Protein AF-A0A845S742-F1 (afdb_monomer)

Structure (mmCIF, N/CA/C/O backbone):
data_AF-A0A845S742-F1
#
_entry.id   AF-A0A845S742-F1
#
loop_
_atom_site.group_PDB
_atom_site.id
_atom_site.type_symbol
_atom_site.label_atom_id
_atom_site.label_alt_id
_atom_site.label_comp_id
_atom_site.label_asym_id
_atom_site.label_entity_id
_atom_site.label_seq_id
_atom_site.pdbx_PDB_ins_code
_atom_site.Cartn_x
_atom_site.Cartn_y
_atom_site.Cartn_z
_atom_site.occupancy
_atom_site.B_iso_or_equiv
_atom_site.auth_seq_id
_atom_site.auth_comp_id
_atom_site.auth_asym_id
_atom_site.auth_atom_id
_atom_site.pdbx_PDB_model_num
ATOM 1 N N . LYS A 1 1 ? 11.555 1.584 -6.334 1.00 93.25 1 LYS A N 1
ATOM 2 C CA . LYS A 1 1 ? 10.641 2.747 -6.153 1.00 93.25 1 LYS A CA 1
ATOM 3 C C . LYS A 1 1 ? 9.617 2.425 -5.070 1.00 93.25 1 LYS A C 1
ATOM 5 O O . LYS A 1 1 ? 9.423 1.245 -4.805 1.00 93.25 1 LYS A O 1
ATOM 10 N N . GLY A 1 2 ? 8.968 3.427 -4.475 1.00 96.12 2 GLY A N 1
ATOM 11 C CA . GLY A 1 2 ? 7.760 3.196 -3.674 1.00 96.12 2 GLY A CA 1
ATOM 12 C C . GLY A 1 2 ? 6.544 2.925 -4.560 1.00 96.12 2 GLY A C 1
ATOM 13 O O . GLY A 1 2 ? 6.535 3.334 -5.722 1.00 96.12 2 GLY A O 1
ATOM 14 N N . TYR A 1 3 ? 5.545 2.226 -4.026 1.00 98.12 3 TYR A N 1
ATOM 15 C CA . TYR A 1 3 ? 4.265 2.039 -4.701 1.00 98.12 3 TYR A CA 1
ATOM 16 C C . TYR A 1 3 ? 3.511 3.376 -4.845 1.00 98.12 3 TYR A C 1
ATOM 18 O O . TYR A 1 3 ? 3.390 4.160 -3.898 1.00 98.12 3 TYR A O 1
ATOM 26 N N . ASP A 1 4 ? 3.038 3.638 -6.060 1.00 96.62 4 ASP A N 1
ATOM 27 C CA . ASP A 1 4 ? 2.373 4.876 -6.490 1.00 96.62 4 ASP A CA 1
ATOM 28 C C . ASP A 1 4 ? 1.230 4.613 -7.494 1.00 96.62 4 ASP A C 1
ATOM 30 O O . ASP A 1 4 ? 0.706 5.550 -8.084 1.00 96.62 4 ASP A O 1
ATOM 34 N N . GLY A 1 5 ? 0.861 3.344 -7.711 1.00 96.94 5 GLY A N 1
ATOM 35 C CA . GLY A 1 5 ? -0.151 2.935 -8.690 1.00 96.94 5 GLY A CA 1
ATOM 36 C C . GLY A 1 5 ? 0.348 2.803 -10.136 1.00 96.94 5 GLY A C 1
ATOM 37 O O . GLY A 1 5 ? -0.386 2.293 -10.982 1.00 96.94 5 GLY A O 1
ATOM 38 N N . PHE A 1 6 ? 1.595 3.176 -10.441 1.00 95.94 6 PHE A N 1
ATOM 39 C CA . PHE A 1 6 ? 2.135 3.151 -11.802 1.00 95.94 6 PHE A CA 1
ATOM 40 C C . PHE A 1 6 ? 3.208 2.080 -12.008 1.00 95.94 6 PHE A C 1
ATOM 42 O O . PHE A 1 6 ? 3.964 1.703 -11.111 1.00 95.94 6 PHE A O 1
ATOM 49 N N . ARG A 1 7 ? 3.330 1.623 -13.256 1.00 96.12 7 ARG A N 1
ATOM 50 C CA . ARG A 1 7 ? 4.380 0.685 -13.684 1.00 96.12 7 ARG A CA 1
ATOM 51 C C . ARG A 1 7 ? 5.696 1.372 -14.030 1.00 96.12 7 ARG A C 1
ATOM 53 O O . ARG A 1 7 ? 6.712 0.697 -14.106 1.00 96.12 7 ARG A O 1
ATOM 60 N N . SER A 1 8 ? 5.696 2.675 -14.280 1.00 92.50 8 SER A N 1
ATOM 61 C CA . SER A 1 8 ? 6.880 3.405 -14.729 1.00 92.50 8 SER A CA 1
ATOM 62 C C . SER A 1 8 ? 7.734 3.905 -13.563 1.00 92.50 8 SER A C 1
ATOM 64 O O . SER A 1 8 ? 7.245 4.176 -12.461 1.00 92.50 8 SER A O 1
ATOM 66 N N . ALA A 1 9 ? 9.029 4.036 -13.830 1.00 89.12 9 ALA A N 1
ATOM 67 C CA . ALA A 1 9 ? 10.001 4.757 -13.027 1.00 89.12 9 ALA A CA 1
ATOM 68 C C . ALA A 1 9 ? 11.001 5.445 -13.960 1.00 89.12 9 ALA A C 1
ATOM 70 O O . ALA A 1 9 ? 11.485 4.831 -14.914 1.00 89.12 9 ALA A O 1
ATOM 71 N N . THR A 1 10 ? 11.345 6.697 -13.674 1.00 82.19 10 THR A N 1
ATOM 72 C CA . THR A 1 10 ? 12.465 7.361 -14.350 1.00 82.19 10 THR A CA 1
ATOM 73 C C . THR A 1 10 ? 13.769 6.758 -13.843 1.00 82.19 10 THR A C 1
ATOM 75 O O . THR A 1 10 ? 13.950 6.608 -12.631 1.00 82.19 10 THR A O 1
ATOM 78 N N . LEU A 1 11 ? 14.677 6.396 -14.749 1.00 79.50 11 LEU A N 1
ATOM 79 C CA . LEU A 1 11 ? 16.021 5.985 -14.353 1.00 79.50 11 LEU A CA 1
ATOM 80 C C . LEU A 1 11 ? 16.847 7.233 -14.026 1.00 79.50 11 LEU A C 1
ATOM 82 O O . LEU A 1 11 ? 16.866 8.190 -14.794 1.00 79.50 11 LEU A O 1
ATOM 86 N N . SER A 1 12 ? 17.546 7.206 -12.891 1.00 66.81 12 SER A N 1
ATOM 87 C CA . SER A 1 12 ? 18.604 8.171 -12.587 1.00 66.81 12 SER A CA 1
ATOM 88 C C . SER A 1 12 ? 19.940 7.568 -13.015 1.00 66.81 12 SER A C 1
ATOM 90 O O . SER A 1 12 ? 20.260 6.448 -12.615 1.00 66.81 12 SER A O 1
ATOM 92 N N . GLY A 1 13 ? 20.690 8.274 -13.858 1.00 64.38 13 GLY A N 1
ATOM 93 C CA . GLY A 1 13 ? 21.985 7.827 -14.366 1.00 64.38 13 GLY A CA 1
ATOM 94 C C . GLY A 1 13 ? 22.325 8.436 -15.723 1.00 64.38 13 GLY A C 1
ATOM 95 O O . GLY A 1 13 ? 21.471 9.010 -16.395 1.00 64.38 13 GLY A O 1
ATOM 96 N N . VAL A 1 14 ? 23.588 8.301 -16.121 1.00 58.25 14 VAL A N 1
ATOM 97 C CA . VAL A 1 14 ? 24.069 8.652 -17.462 1.00 58.25 14 VAL A CA 1
ATOM 98 C C . VAL A 1 14 ? 24.069 7.397 -18.323 1.00 58.25 14 VAL A C 1
ATOM 100 O O . VAL A 1 14 ? 24.608 6.365 -17.925 1.00 58.25 14 VAL A O 1
ATOM 103 N N . SER A 1 15 ? 23.477 7.477 -19.511 1.00 63.31 15 SER A N 1
ATOM 104 C CA . SER A 1 15 ? 23.664 6.460 -20.539 1.00 63.31 15 SER A CA 1
ATOM 105 C C . SER A 1 15 ? 25.091 6.554 -21.077 1.00 63.31 15 SER A C 1
ATOM 107 O O . SER A 1 15 ? 25.460 7.571 -21.662 1.00 63.31 15 SER A O 1
ATOM 109 N N . ALA A 1 16 ? 25.886 5.503 -20.890 1.00 63.72 16 ALA A N 1
ATOM 110 C CA . ALA A 1 16 ? 27.236 5.408 -21.432 1.00 63.72 16 ALA A CA 1
ATOM 111 C C . ALA A 1 16 ? 27.328 4.220 -22.393 1.00 63.72 16 ALA A C 1
ATOM 113 O O . ALA A 1 16 ? 26.902 3.111 -22.068 1.00 63.72 16 ALA A O 1
ATOM 114 N N . LEU A 1 17 ? 27.901 4.452 -23.573 1.00 65.81 17 LEU A N 1
ATOM 115 C CA . LEU A 1 17 ? 28.368 3.373 -24.437 1.00 65.81 17 LEU A CA 1
ATOM 116 C C . LEU A 1 17 ? 29.706 2.877 -23.886 1.00 65.81 17 LEU A C 1
ATOM 118 O O . LEU A 1 17 ? 30.593 3.676 -23.598 1.00 65.81 17 LEU A O 1
ATOM 122 N N . THR A 1 18 ? 29.848 1.563 -23.728 1.00 62.44 18 THR A N 1
ATOM 123 C CA . THR A 1 18 ? 31.147 0.937 -23.449 1.00 62.44 18 THR A CA 1
ATOM 124 C C . THR A 1 18 ? 31.677 0.379 -24.763 1.00 62.44 18 THR A C 1
ATOM 126 O O . THR A 1 18 ? 30.988 -0.418 -25.400 1.00 62.44 18 THR A O 1
ATOM 129 N N . ALA A 1 19 ? 32.864 0.814 -25.188 1.00 55.66 19 ALA A N 1
ATOM 130 C CA . ALA A 1 19 ? 33.443 0.368 -26.450 1.00 55.66 19 ALA A CA 1
ATOM 131 C C . ALA A 1 19 ? 33.829 -1.119 -26.425 1.00 55.66 19 ALA A C 1
ATOM 133 O O . ALA A 1 19 ? 34.281 -1.638 -25.400 1.00 55.66 19 ALA A O 1
ATOM 134 N N . GLY A 1 20 ? 33.642 -1.799 -27.557 1.00 53.59 20 GLY A N 1
ATOM 135 C CA . GLY A 1 20 ? 34.162 -3.139 -27.801 1.00 53.59 20 GLY A CA 1
ATOM 136 C C . GLY A 1 20 ? 35.633 -3.129 -28.194 1.00 53.59 20 GLY A C 1
ATOM 137 O O . GLY A 1 20 ? 36.185 -2.096 -28.570 1.00 53.59 20 GLY A O 1
ATOM 138 N N . ALA A 1 21 ? 36.278 -4.291 -28.090 1.00 52.22 21 ALA A N 1
ATOM 139 C CA . ALA A 1 21 ? 37.621 -4.470 -28.627 1.00 52.22 21 ALA A CA 1
ATOM 140 C C . ALA A 1 21 ? 37.558 -4.538 -30.164 1.00 52.22 21 ALA A C 1
ATOM 142 O O . ALA A 1 21 ? 36.538 -4.898 -30.739 1.00 52.22 21 ALA A O 1
ATOM 143 N N . THR A 1 22 ? 38.662 -4.195 -30.821 1.00 51.91 22 THR A N 1
ATOM 144 C CA . THR A 1 22 ? 38.815 -3.901 -32.259 1.00 51.91 22 THR A CA 1
ATOM 145 C C . THR A 1 22 ? 38.645 -5.092 -33.225 1.00 51.91 22 THR A C 1
ATOM 147 O O . THR A 1 22 ? 39.282 -5.112 -34.277 1.00 51.91 22 THR A O 1
ATOM 150 N N . THR A 1 23 ? 37.853 -6.116 -32.899 1.00 51.50 23 THR A N 1
ATOM 151 C CA . THR A 1 23 ? 37.694 -7.325 -33.729 1.00 51.50 23 THR A CA 1
ATOM 152 C C . THR A 1 23 ? 36.272 -7.459 -34.263 1.00 51.50 23 THR A C 1
ATOM 154 O O . THR A 1 23 ? 35.322 -7.417 -33.487 1.00 51.50 23 THR A O 1
ATOM 157 N N . ALA A 1 24 ? 36.137 -7.650 -35.580 1.00 53.06 24 ALA A N 1
ATOM 158 C CA . ALA A 1 24 ? 34.865 -7.943 -36.239 1.00 53.06 24 ALA A CA 1
ATOM 159 C C . ALA A 1 24 ? 34.208 -9.206 -35.636 1.00 53.06 24 ALA A C 1
ATOM 161 O O . ALA A 1 24 ? 34.923 -10.147 -35.303 1.00 53.06 24 ALA A O 1
ATOM 162 N N . ASP A 1 25 ? 32.873 -9.199 -35.522 1.00 56.22 25 ASP A N 1
ATOM 163 C CA . ASP A 1 25 ? 31.962 -10.250 -35.001 1.00 56.22 25 ASP A CA 1
ATOM 164 C C . ASP A 1 25 ? 31.529 -10.227 -33.516 1.00 56.22 25 ASP A C 1
ATOM 166 O O . ASP A 1 25 ? 30.788 -11.117 -33.091 1.00 56.22 25 ASP A O 1
ATOM 170 N N . ASP A 1 26 ? 31.840 -9.199 -32.714 1.00 60.25 26 ASP A N 1
ATOM 171 C CA . ASP A 1 26 ? 31.450 -9.188 -31.284 1.00 60.25 26 ASP A CA 1
ATOM 172 C C . ASP A 1 26 ? 30.157 -8.408 -30.927 1.00 60.25 26 ASP A C 1
ATOM 174 O O . ASP A 1 26 ? 29.752 -8.391 -29.761 1.00 60.25 26 ASP A O 1
ATOM 178 N N . LYS A 1 27 ? 29.468 -7.814 -31.917 1.00 59.56 27 LYS A N 1
ATOM 179 C CA . LYS A 1 27 ? 28.257 -6.970 -31.756 1.00 59.56 27 LYS A CA 1
ATOM 180 C C . LYS A 1 27 ? 28.444 -5.757 -30.824 1.00 59.56 27 LYS A C 1
ATOM 182 O O . LYS A 1 27 ? 27.461 -5.280 -30.247 1.00 59.56 27 LYS A O 1
ATOM 187 N N . LYS A 1 28 ? 29.667 -5.249 -30.653 1.00 62.44 28 LYS A N 1
ATOM 188 C CA . LYS A 1 28 ? 29.939 -4.047 -29.851 1.00 62.44 28 LYS A CA 1
ATOM 189 C C . LYS A 1 28 ? 30.276 -2.838 -30.721 1.00 62.44 28 LYS A C 1
ATOM 191 O O . LYS A 1 28 ? 30.547 -2.954 -31.908 1.00 62.44 28 LYS A O 1
ATOM 196 N N . TYR A 1 29 ? 30.223 -1.663 -30.093 1.00 65.62 29 TYR A N 1
ATOM 197 C CA . TYR A 1 29 ? 30.674 -0.398 -30.672 1.00 65.62 29 TYR A CA 1
ATOM 198 C C . TYR A 1 29 ? 32.166 -0.466 -31.025 1.00 65.62 29 TYR A C 1
ATOM 200 O O . TYR A 1 29 ? 32.973 -0.821 -30.158 1.00 65.62 29 TYR A O 1
ATOM 208 N N . TYR A 1 30 ? 32.527 -0.090 -32.253 1.00 70.75 30 TYR A N 1
ATOM 209 C CA . TYR A 1 30 ? 33.919 -0.006 -32.691 1.00 70.75 30 TYR A CA 1
ATOM 210 C C . TYR A 1 30 ? 34.543 1.336 -32.297 1.00 70.75 30 TYR A C 1
ATOM 212 O O . TYR A 1 30 ? 33.957 2.402 -32.478 1.00 70.75 30 TYR A O 1
ATOM 220 N N . THR A 1 31 ? 35.767 1.298 -31.764 1.00 65.19 31 THR A N 1
ATOM 221 C CA . THR A 1 31 ? 36.538 2.509 -31.450 1.00 65.19 31 THR A CA 1
ATOM 222 C C . THR A 1 31 ? 36.800 3.312 -32.728 1.00 65.19 31 THR A C 1
ATOM 224 O O . THR A 1 31 ? 37.617 2.894 -33.547 1.00 65.19 31 THR A O 1
ATOM 227 N N . GLY A 1 32 ? 36.124 4.453 -32.883 1.00 70.94 32 GLY A N 1
ATOM 228 C CA . GLY A 1 32 ? 36.228 5.326 -34.060 1.00 70.94 32 GLY A CA 1
ATOM 229 C C . GLY A 1 32 ? 34.878 5.762 -34.633 1.00 70.94 32 GLY A C 1
ATOM 230 O O . GLY A 1 32 ? 34.819 6.824 -35.246 1.00 70.94 32 GLY A O 1
ATOM 231 N N . ASP A 1 33 ? 33.809 5.006 -34.376 1.00 81.31 33 ASP A N 1
ATOM 232 C CA . ASP A 1 33 ? 32.462 5.331 -34.858 1.00 81.31 33 ASP A CA 1
ATOM 233 C C . ASP A 1 33 ? 31.864 6.517 -34.078 1.00 81.31 33 ASP A C 1
ATOM 235 O O . ASP A 1 33 ? 32.004 6.614 -32.856 1.00 81.31 33 ASP A O 1
ATOM 239 N N . ASP A 1 34 ? 31.134 7.415 -34.733 1.00 84.38 34 ASP A N 1
ATOM 240 C CA . ASP A 1 34 ? 30.345 8.439 -34.039 1.00 84.38 34 ASP A CA 1
ATOM 241 C C . ASP A 1 34 ? 28.959 7.880 -33.705 1.00 84.38 34 ASP A C 1
ATOM 243 O O . ASP A 1 34 ? 28.018 7.935 -34.503 1.00 84.38 34 ASP A O 1
ATOM 247 N N . VAL A 1 35 ? 28.843 7.324 -32.496 1.00 84.88 35 VAL A N 1
ATOM 248 C CA . VAL A 1 35 ? 27.581 6.848 -31.919 1.00 84.88 35 VAL A CA 1
ATOM 249 C C . VAL A 1 35 ? 27.442 7.378 -30.498 1.00 84.88 35 VAL A C 1
ATOM 251 O O . VAL A 1 35 ? 28.341 7.251 -29.669 1.00 84.88 35 VAL A O 1
ATOM 254 N N . LYS A 1 36 ? 26.284 7.961 -30.193 1.00 85.25 36 LYS A N 1
ATOM 255 C CA . LYS A 1 36 ? 25.925 8.521 -28.886 1.00 85.25 36 LYS A CA 1
ATOM 256 C C . LYS A 1 36 ? 24.541 8.051 -28.480 1.00 85.25 36 LYS A C 1
ATOM 258 O O . LYS A 1 36 ? 23.631 8.019 -29.307 1.00 85.25 36 LYS A O 1
ATOM 263 N N . VAL A 1 37 ? 24.363 7.749 -27.196 1.00 85.19 37 VAL A N 1
ATOM 264 C CA . VAL A 1 37 ? 23.037 7.502 -26.617 1.00 85.19 37 VAL A CA 1
ATOM 265 C C . VAL A 1 37 ? 22.449 8.820 -26.137 1.00 85.19 37 VAL A C 1
ATOM 267 O O . VAL A 1 37 ? 23.075 9.541 -25.363 1.00 85.19 37 VAL A O 1
ATOM 270 N N . THR A 1 38 ? 21.240 9.116 -26.593 1.00 85.69 38 THR A N 1
ATOM 271 C CA . THR A 1 38 ? 20.433 10.256 -26.156 1.00 85.69 38 THR A CA 1
ATOM 272 C C . THR A 1 38 ? 19.067 9.777 -25.663 1.00 85.69 38 THR A C 1
ATOM 274 O O . THR A 1 38 ? 18.737 8.593 -25.765 1.00 85.69 38 TH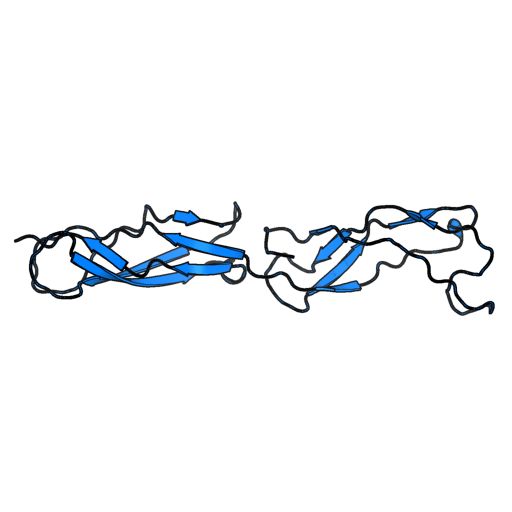R A O 1
ATOM 277 N N . GLY A 1 39 ? 18.277 10.698 -25.108 1.00 85.75 39 GLY A N 1
ATOM 278 C CA . GLY A 1 39 ? 16.970 10.407 -24.523 1.00 85.75 39 GLY A CA 1
ATOM 279 C C . GLY A 1 39 ? 17.022 10.166 -23.014 1.00 85.75 39 GLY A C 1
ATOM 280 O O . GLY A 1 39 ? 18.082 10.205 -22.389 1.00 85.75 39 GLY A O 1
ATOM 281 N N . THR A 1 40 ? 15.849 9.936 -22.427 1.00 84.88 40 THR A N 1
ATOM 282 C CA . THR A 1 40 ? 15.687 9.705 -20.987 1.00 84.88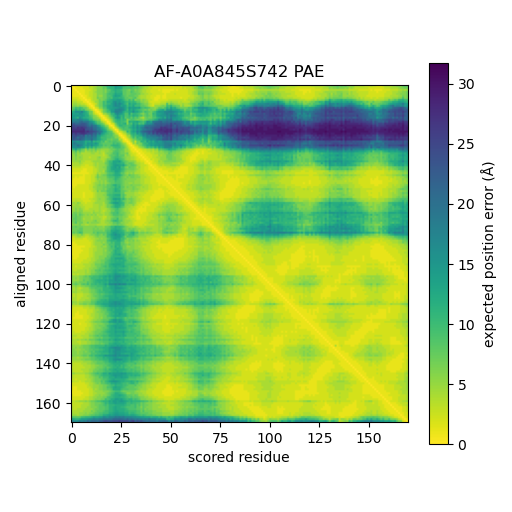 40 THR A CA 1
ATOM 283 C C . THR A 1 40 ? 15.205 8.282 -20.770 1.00 84.88 40 THR A C 1
ATOM 285 O O . THR A 1 40 ? 14.119 7.913 -21.216 1.00 84.88 40 THR A O 1
ATOM 288 N N . GLY A 1 41 ? 16.002 7.488 -20.055 1.00 86.88 41 GLY A N 1
ATOM 289 C CA . GLY A 1 41 ? 15.666 6.106 -19.737 1.00 86.88 41 GLY A CA 1
ATOM 290 C C . GLY A 1 41 ? 14.401 5.998 -18.886 1.00 86.88 41 GLY A C 1
ATOM 291 O O . GLY A 1 41 ? 14.340 6.528 -17.773 1.00 86.88 41 GLY A O 1
ATOM 292 N N . ILE A 1 42 ? 13.411 5.257 -19.379 1.00 89.88 42 ILE A N 1
ATOM 293 C CA . ILE A 1 42 ? 12.194 4.906 -18.643 1.00 89.88 42 ILE A CA 1
ATOM 294 C C . ILE A 1 42 ? 12.204 3.406 -18.374 1.00 89.88 42 ILE A C 1
ATOM 296 O O . ILE A 1 42 ? 12.241 2.590 -19.299 1.00 89.88 42 ILE A O 1
ATOM 300 N N . GLY A 1 43 ? 12.147 3.053 -17.094 1.00 93.31 43 GLY A N 1
ATOM 301 C CA . GLY A 1 43 ? 12.020 1.685 -16.621 1.00 93.31 43 GLY A CA 1
ATOM 302 C C . GLY A 1 43 ? 10.554 1.357 -16.408 1.00 93.31 43 GLY A C 1
ATOM 303 O O . GLY A 1 43 ? 9.864 2.048 -15.660 1.00 93.31 43 GLY A O 1
ATOM 304 N N . THR A 1 44 ? 10.077 0.295 -17.043 1.00 95.62 44 THR A N 1
ATOM 305 C CA . THR A 1 44 ? 8.698 -0.179 -16.901 1.00 95.62 44 THR A CA 1
ATOM 306 C C . THR A 1 44 ? 8.689 -1.539 -16.227 1.00 95.62 44 THR A C 1
ATOM 308 O O . THR A 1 44 ? 9.224 -2.509 -16.764 1.00 95.62 44 THR A O 1
ATOM 311 N N . PHE A 1 45 ? 8.072 -1.613 -15.052 1.00 96.88 45 PHE A N 1
ATOM 312 C CA . PHE A 1 45 ? 7.869 -2.850 -14.307 1.00 96.88 45 PHE A CA 1
ATOM 313 C C . PHE A 1 45 ? 6.839 -3.757 -15.004 1.00 96.88 45 PHE A C 1
ATOM 315 O O . PHE A 1 45 ? 5.897 -3.281 -15.651 1.00 96.88 45 PHE A O 1
ATOM 322 N N . ALA A 1 46 ? 6.986 -5.075 -14.842 1.00 96.38 46 ALA A N 1
ATOM 323 C CA . ALA A 1 46 ? 6.043 -6.069 -15.366 1.00 96.38 46 ALA A CA 1
ATOM 324 C C . ALA A 1 46 ? 4.589 -5.807 -14.919 1.00 96.38 46 ALA A C 1
ATOM 326 O O . ALA A 1 46 ? 3.669 -5.903 -15.725 1.00 96.38 46 ALA A O 1
ATOM 327 N N . ASP A 1 47 ? 4.399 -5.358 -13.679 1.00 97.06 47 ASP A N 1
ATOM 328 C CA . ASP A 1 47 ? 3.119 -4.925 -13.119 1.00 97.06 47 ASP A CA 1
ATOM 329 C C . ASP A 1 47 ? 3.338 -3.827 -12.055 1.00 97.06 47 ASP A C 1
ATOM 331 O O . ASP A 1 47 ? 4.480 -3.519 -11.699 1.00 97.06 47 ASP A O 1
ATOM 335 N N . LYS A 1 48 ? 2.251 -3.200 -11.581 1.00 96.62 48 LYS A N 1
ATOM 336 C CA . LYS A 1 48 ? 2.306 -2.076 -10.626 1.00 96.62 48 LYS A CA 1
ATOM 337 C C . LYS A 1 48 ? 2.503 -2.507 -9.167 1.00 96.62 48 LYS A C 1
ATOM 339 O O . LYS A 1 48 ? 2.774 -1.652 -8.331 1.00 96.62 48 LYS A O 1
ATOM 344 N N . ASN A 1 49 ? 2.328 -3.786 -8.843 1.00 97.88 49 ASN A N 1
ATOM 345 C CA . ASN A 1 49 ? 2.171 -4.252 -7.470 1.00 97.88 49 ASN A CA 1
ATOM 346 C C . ASN A 1 49 ? 3.504 -4.310 -6.722 1.00 97.88 49 ASN A C 1
ATOM 348 O O . ASN A 1 49 ? 4.550 -4.623 -7.307 1.00 97.88 49 ASN A O 1
ATOM 352 N N . ALA A 1 50 ? 3.456 -4.057 -5.414 1.00 98.25 50 ALA A N 1
ATOM 353 C CA . ALA A 1 50 ? 4.611 -4.160 -4.536 1.00 98.25 50 ALA A CA 1
ATOM 354 C C . ALA A 1 50 ? 5.225 -5.566 -4.590 1.00 98.25 50 ALA A C 1
ATOM 356 O O . ALA A 1 50 ? 4.535 -6.577 -4.717 1.00 98.25 50 ALA A O 1
ATOM 357 N N . GLY A 1 51 ? 6.550 -5.624 -4.525 1.00 98.19 51 GLY A N 1
ATOM 358 C CA . GLY A 1 51 ? 7.303 -6.865 -4.632 1.00 98.19 51 GLY A CA 1
ATOM 359 C C . GLY A 1 51 ? 8.766 -6.626 -4.976 1.00 98.19 51 GLY A C 1
ATOM 360 O O . GLY A 1 51 ? 9.126 -5.615 -5.588 1.00 98.19 51 GLY A O 1
ATOM 361 N N . ALA A 1 52 ? 9.611 -7.571 -4.572 1.00 97.69 52 ALA A N 1
ATOM 362 C CA . ALA A 1 52 ? 11.032 -7.598 -4.898 1.00 97.69 52 ALA A CA 1
ATOM 363 C C . ALA A 1 52 ? 11.297 -8.373 -6.197 1.00 97.69 52 ALA A C 1
ATOM 365 O O . ALA A 1 52 ? 10.470 -9.172 -6.631 1.00 97.69 52 ALA A O 1
ATOM 366 N N . GLY A 1 53 ? 12.460 -8.135 -6.813 1.00 96.31 53 GLY A N 1
ATOM 367 C CA . GLY A 1 53 ? 12.929 -8.915 -7.966 1.00 96.31 53 GLY A CA 1
ATOM 368 C C . GLY A 1 53 ? 12.072 -8.777 -9.229 1.00 96.31 53 GLY A C 1
ATOM 369 O O . GLY A 1 53 ? 12.124 -9.636 -10.104 1.00 96.31 53 GLY A O 1
ATOM 370 N N . LYS A 1 54 ? 11.272 -7.714 -9.343 1.00 96.62 54 LYS A N 1
ATOM 371 C CA . LYS A 1 54 ? 10.366 -7.517 -10.476 1.00 96.62 54 LYS A CA 1
ATOM 372 C C . LYS A 1 54 ? 11.160 -7.161 -11.727 1.00 96.62 54 LYS A C 1
ATOM 374 O O . LYS A 1 54 ? 11.998 -6.259 -11.678 1.00 96.62 54 LYS A O 1
ATOM 379 N N . THR A 1 55 ? 10.849 -7.808 -12.848 1.00 96.12 55 THR A N 1
ATOM 380 C CA . THR A 1 55 ? 11.432 -7.471 -14.151 1.00 96.12 55 THR A CA 1
ATOM 381 C C . THR A 1 55 ? 11.060 -6.048 -14.557 1.00 96.12 55 THR A C 1
ATOM 383 O O . THR A 1 55 ? 9.890 -5.655 -14.506 1.00 96.12 55 THR A O 1
ATOM 386 N N . VAL A 1 56 ? 12.066 -5.294 -14.990 1.00 95.44 56 VAL A N 1
ATOM 387 C CA . VAL A 1 56 ? 11.959 -3.934 -15.513 1.00 95.44 56 VAL A CA 1
ATOM 388 C C . VAL A 1 56 ? 12.521 -3.916 -16.925 1.00 95.44 56 VAL A C 1
ATOM 390 O O . VAL A 1 56 ? 13.680 -4.268 -17.130 1.00 95.44 56 VAL A O 1
ATOM 393 N N . THR A 1 57 ? 11.710 -3.486 -17.889 1.00 93.62 57 THR A N 1
ATOM 394 C CA . THR A 1 57 ? 12.158 -3.227 -19.266 1.00 93.62 57 THR A CA 1
ATOM 395 C C . THR A 1 57 ? 12.560 -1.767 -19.396 1.00 93.62 57 THR A C 1
ATOM 397 O O . THR A 1 57 ? 11.818 -0.888 -18.952 1.00 93.62 57 THR A O 1
ATOM 400 N N . ILE A 1 58 ? 13.722 -1.502 -19.988 1.00 90.56 58 ILE A N 1
ATOM 401 C CA . ILE A 1 58 ? 14.258 -0.150 -20.153 1.00 90.56 58 ILE A CA 1
ATOM 402 C C . ILE A 1 58 ? 14.026 0.325 -21.590 1.00 90.56 58 ILE A C 1
ATOM 404 O O . ILE A 1 58 ? 14.321 -0.380 -22.551 1.00 90.56 58 ILE A O 1
ATOM 408 N N . SER A 1 59 ? 13.506 1.540 -21.729 1.00 89.00 59 SER A N 1
ATOM 409 C CA . SER A 1 59 ? 13.189 2.187 -23.007 1.00 89.00 59 SER A CA 1
ATOM 410 C C . SER A 1 59 ? 13.520 3.682 -22.953 1.00 89.00 59 SER A C 1
ATOM 412 O O . SER A 1 59 ? 14.026 4.160 -21.939 1.00 89.00 59 SER A O 1
ATOM 414 N N . GLY A 1 60 ? 13.238 4.426 -24.026 1.00 87.50 60 GLY A N 1
ATOM 415 C CA . GLY A 1 60 ? 13.414 5.885 -24.064 1.00 87.50 60 GLY A CA 1
ATOM 416 C C . GLY A 1 60 ? 14.815 6.356 -24.462 1.00 87.50 60 GLY A C 1
ATOM 417 O O . GLY A 1 60 ? 15.061 7.559 -24.491 1.00 87.50 60 GLY A O 1
ATOM 418 N N . PHE A 1 61 ? 15.708 5.424 -24.801 1.00 86.19 61 PHE A N 1
ATOM 419 C CA . PHE A 1 61 ? 17.015 5.719 -25.379 1.00 86.19 61 PHE A CA 1
ATOM 420 C C . PHE A 1 61 ? 16.992 5.616 -26.902 1.00 86.19 61 PHE A C 1
ATOM 422 O O . PHE A 1 61 ? 16.318 4.754 -27.468 1.00 86.19 61 PHE A O 1
ATOM 429 N N . THR A 1 62 ? 17.781 6.466 -27.550 1.00 86.19 62 THR A N 1
ATOM 430 C CA . THR A 1 62 ? 17.998 6.476 -29.001 1.00 86.19 62 THR A CA 1
ATOM 431 C C . THR A 1 62 ? 19.480 6.623 -29.318 1.00 86.19 62 THR A C 1
ATOM 433 O O . THR A 1 62 ? 20.202 7.312 -28.595 1.00 86.19 62 THR A O 1
ATOM 436 N N . PHE A 1 63 ? 19.938 6.004 -30.408 1.00 88.44 63 PHE A N 1
ATOM 437 C CA . PHE A 1 63 ? 21.280 6.246 -30.938 1.00 88.44 63 PHE A CA 1
ATOM 438 C C . PHE A 1 63 ? 21.287 7.454 -31.880 1.00 88.44 63 PHE A C 1
ATOM 440 O O . PHE A 1 63 ? 20.335 7.692 -32.619 1.00 88.44 63 PHE A O 1
ATOM 447 N N . THR A 1 64 ? 22.368 8.225 -31.831 1.00 88.75 64 THR A N 1
ATOM 448 C CA . THR A 1 64 ? 22.626 9.426 -32.644 1.00 88.75 64 THR A CA 1
ATOM 449 C C . THR A 1 64 ? 24.100 9.465 -33.048 1.00 88.75 64 THR A C 1
ATOM 451 O O . THR A 1 64 ? 24.897 8.765 -32.433 1.00 88.75 64 THR A O 1
ATOM 454 N N . GLY A 1 65 ? 24.461 10.264 -34.053 1.00 89.81 65 GLY A N 1
ATOM 455 C CA . GLY A 1 65 ? 25.814 10.310 -34.629 1.00 89.81 65 GLY A CA 1
ATOM 456 C C . GLY A 1 65 ? 25.858 9.744 -36.050 1.00 89.81 65 GLY A C 1
ATOM 457 O O . GLY A 1 65 ? 24.863 9.174 -36.513 1.00 89.81 65 GLY A O 1
ATOM 458 N N . THR A 1 66 ? 26.963 9.955 -36.770 1.00 91.31 66 THR A N 1
ATOM 459 C CA . THR A 1 66 ? 27.058 9.598 -38.202 1.00 91.31 66 THR A CA 1
ATOM 460 C C . THR A 1 66 ? 26.932 8.104 -38.464 1.00 91.31 66 THR A C 1
ATOM 462 O O . THR A 1 66 ? 26.400 7.715 -39.501 1.00 91.31 66 THR A O 1
ATOM 465 N N . ASP A 1 67 ? 27.333 7.276 -37.501 1.00 88.81 67 ASP A N 1
ATOM 466 C CA . ASP A 1 67 ? 27.356 5.820 -37.647 1.00 88.81 67 ASP A CA 1
ATOM 467 C C . ASP A 1 67 ? 26.182 5.134 -36.931 1.00 88.81 67 ASP A C 1
ATOM 469 O O . ASP A 1 67 ? 26.060 3.911 -36.954 1.00 88.81 67 ASP A O 1
ATOM 473 N N . ALA A 1 68 ? 25.266 5.901 -36.324 1.00 87.06 68 ALA A N 1
ATOM 474 C CA . ALA A 1 68 ? 24.169 5.370 -35.509 1.00 87.06 68 ALA A CA 1
ATOM 475 C C . ALA A 1 68 ? 23.239 4.404 -36.260 1.00 87.06 68 ALA A C 1
ATOM 477 O O . ALA A 1 68 ? 22.698 3.482 -35.652 1.00 87.06 68 ALA A O 1
ATOM 478 N N . ALA A 1 69 ? 23.071 4.587 -37.574 1.00 88.38 69 ALA A N 1
ATOM 479 C CA . ALA A 1 69 ? 22.239 3.719 -38.408 1.00 88.38 69 ALA A CA 1
ATOM 480 C C . ALA A 1 69 ? 22.783 2.281 -38.525 1.00 88.38 69 ALA A C 1
ATOM 482 O O . ALA A 1 69 ? 22.025 1.371 -38.856 1.00 88.38 69 ALA A O 1
ATOM 483 N N . ASN A 1 70 ? 24.065 2.063 -38.212 1.00 86.94 70 ASN A N 1
ATOM 484 C CA . ASN A 1 70 ? 24.693 0.741 -38.223 1.00 86.94 70 ASN A CA 1
ATOM 485 C C . ASN A 1 70 ? 24.389 -0.073 -36.951 1.00 86.94 70 ASN A C 1
ATOM 487 O O . ASN A 1 70 ? 24.741 -1.250 -36.874 1.00 86.94 70 ASN A O 1
ATOM 491 N N . TYR A 1 71 ? 23.732 0.530 -35.954 1.00 83.56 71 TYR A N 1
ATOM 492 C CA . TYR A 1 71 ? 23.505 -0.063 -34.640 1.00 83.56 71 TYR A CA 1
ATOM 493 C C . TYR A 1 71 ? 22.016 -0.150 -34.304 1.00 83.56 71 TYR A C 1
ATOM 495 O O . TYR A 1 71 ? 21.258 0.809 -34.431 1.00 83.56 71 TYR A O 1
ATOM 503 N N . SER A 1 72 ? 21.591 -1.305 -33.789 1.00 80.06 72 SER A N 1
ATOM 504 C CA . SER A 1 72 ? 20.232 -1.512 -33.282 1.00 80.06 72 SER A CA 1
ATOM 505 C C . SER A 1 72 ? 20.204 -1.478 -31.756 1.00 80.06 72 SER A C 1
ATOM 507 O O . SER A 1 72 ? 20.993 -2.167 -31.106 1.00 80.06 72 SER A O 1
ATOM 509 N N . PHE A 1 73 ? 19.268 -0.731 -31.168 1.00 77.62 73 PHE A N 1
ATOM 510 C CA . PHE A 1 73 ? 19.047 -0.747 -29.723 1.00 77.62 73 PHE A CA 1
ATOM 511 C C . PHE A 1 73 ? 18.187 -1.953 -29.330 1.00 77.62 73 PHE A C 1
ATOM 513 O O . PHE A 1 73 ? 17.036 -2.065 -29.750 1.00 77.62 73 PHE A O 1
ATOM 520 N N . SER A 1 74 ? 18.726 -2.840 -28.494 1.00 80.81 74 SER A N 1
ATOM 521 C CA . SER A 1 74 ? 17.946 -3.889 -27.832 1.00 80.81 74 SER A CA 1
ATOM 522 C C . SER A 1 74 ? 17.628 -3.443 -26.412 1.00 80.81 74 SER A C 1
ATOM 524 O O . SER A 1 74 ? 18.546 -3.233 -25.622 1.00 80.81 74 SER A O 1
ATOM 526 N N . ALA A 1 75 ? 16.339 -3.314 -26.087 1.00 78.69 75 ALA A N 1
ATOM 527 C CA . ALA A 1 75 ? 15.877 -2.888 -24.770 1.00 78.69 75 ALA A CA 1
ATOM 528 C C . ALA A 1 75 ? 16.420 -3.821 -23.672 1.00 78.69 75 ALA A C 1
ATOM 530 O O . ALA A 1 75 ? 16.052 -5.000 -23.641 1.00 78.69 75 ALA A O 1
ATOM 531 N N . PRO A 1 76 ? 17.291 -3.337 -22.768 1.00 84.88 76 PRO A N 1
ATOM 532 C CA . PRO A 1 76 ? 17.801 -4.176 -21.703 1.00 84.88 76 PRO A CA 1
ATOM 533 C C . PRO A 1 76 ? 16.720 -4.402 -20.644 1.00 84.88 76 PRO A C 1
ATOM 535 O O . PRO A 1 76 ? 15.881 -3.535 -20.372 1.00 84.88 76 PRO A O 1
ATOM 538 N N . THR A 1 77 ? 16.771 -5.570 -20.010 1.00 89.69 77 THR A N 1
ATOM 539 C CA . THR A 1 77 ? 15.966 -5.880 -18.828 1.00 89.69 77 THR A CA 1
ATOM 540 C C . THR A 1 77 ? 16.837 -5.909 -17.585 1.00 89.69 77 THR A C 1
ATOM 542 O O . THR A 1 77 ? 17.974 -6.374 -17.623 1.00 89.69 77 THR A O 1
ATOM 545 N N . THR A 1 78 ? 16.282 -5.470 -16.465 1.00 92.00 78 THR A N 1
ATOM 546 C CA . THR A 1 78 ? 16.889 -5.608 -15.138 1.00 92.00 78 THR A CA 1
ATOM 547 C C . THR A 1 78 ? 15.825 -6.024 -14.124 1.00 92.00 78 THR A C 1
ATOM 549 O O . THR A 1 78 ? 14.659 -6.207 -14.481 1.00 92.00 78 THR A O 1
ATOM 552 N N . THR A 1 79 ? 16.201 -6.176 -12.859 1.00 94.75 79 THR A N 1
ATOM 553 C CA . THR A 1 79 ? 15.266 -6.419 -11.758 1.00 94.75 79 THR A CA 1
ATOM 554 C C . THR A 1 79 ? 15.317 -5.289 -10.747 1.00 94.75 79 THR A C 1
ATOM 556 O O . THR A 1 79 ? 16.395 -4.802 -10.411 1.00 94.75 79 THR A O 1
ATOM 559 N N . ALA A 1 80 ? 14.164 -4.903 -10.212 1.00 95.06 80 ALA A N 1
ATOM 560 C CA . ALA A 1 80 ? 14.078 -3.913 -9.147 1.00 95.06 80 ALA A CA 1
ATOM 561 C C . ALA A 1 80 ? 12.922 -4.220 -8.188 1.00 95.06 80 ALA A C 1
ATOM 563 O O . ALA A 1 80 ? 12.079 -5.080 -8.438 1.00 95.06 80 ALA A O 1
ATOM 564 N N . THR A 1 81 ? 12.873 -3.479 -7.084 1.00 96.94 81 THR A N 1
ATOM 565 C CA . THR A 1 81 ? 11.829 -3.609 -6.062 1.00 96.94 81 THR A CA 1
ATOM 566 C C . THR A 1 81 ? 10.836 -2.448 -6.142 1.00 96.94 81 THR A C 1
ATOM 568 O O . THR A 1 81 ? 11.233 -1.276 -6.234 1.00 96.94 81 THR A O 1
ATOM 571 N N . ILE A 1 82 ? 9.543 -2.774 -6.062 1.00 98.12 82 ILE A N 1
ATOM 572 C CA . ILE A 1 82 ? 8.483 -1.835 -5.677 1.00 98.12 82 ILE A CA 1
ATOM 573 C C . ILE A 1 82 ? 8.225 -2.059 -4.187 1.00 98.12 82 ILE A C 1
ATOM 575 O O . ILE A 1 82 ? 7.698 -3.101 -3.801 1.00 98.12 82 ILE A O 1
ATOM 579 N N . SER A 1 83 ? 8.639 -1.119 -3.339 1.00 98.06 83 SER A N 1
ATOM 580 C CA . SER A 1 83 ? 8.372 -1.203 -1.903 1.00 98.06 83 SER A CA 1
ATOM 581 C C . SER A 1 83 ? 6.917 -0.849 -1.620 1.00 98.06 83 SER A C 1
ATOM 583 O O . SER A 1 83 ? 6.349 0.031 -2.274 1.00 98.06 83 SER A O 1
ATOM 585 N N . GLN A 1 84 ? 6.330 -1.507 -0.622 1.00 98.56 84 GLN A N 1
ATOM 586 C CA . GLN A 1 84 ? 4.990 -1.173 -0.157 1.00 98.56 84 GLN A CA 1
ATOM 587 C C . GLN A 1 84 ? 4.899 0.299 0.256 1.00 98.56 84 GLN A C 1
ATOM 589 O O . GLN A 1 84 ? 5.867 0.887 0.752 1.00 98.56 84 GLN A O 1
ATOM 594 N N . ARG A 1 85 ? 3.727 0.896 0.046 1.00 98.44 85 ARG A N 1
ATOM 595 C CA . ARG A 1 85 ? 3.435 2.263 0.478 1.00 98.44 85 ARG A CA 1
ATOM 596 C C . ARG A 1 85 ? 2.881 2.253 1.909 1.00 98.44 85 ARG A C 1
ATOM 598 O O . ARG A 1 85 ? 2.028 1.417 2.202 1.00 98.44 85 ARG A O 1
ATOM 605 N N . PRO A 1 86 ? 3.313 3.155 2.806 1.00 98.50 86 PRO A N 1
ATOM 606 C CA . PRO A 1 86 ? 2.671 3.299 4.109 1.00 98.50 86 PRO A CA 1
ATOM 607 C C . PRO A 1 86 ? 1.190 3.676 3.966 1.00 98.50 86 PRO A C 1
ATOM 609 O O . PRO A 1 86 ? 0.857 4.585 3.201 1.00 98.50 86 PRO A O 1
ATOM 612 N N . LEU A 1 87 ? 0.322 2.993 4.711 1.00 98.50 87 LEU A N 1
ATOM 613 C CA . LEU A 1 87 ? -1.103 3.297 4.827 1.00 98.50 87 LEU A CA 1
ATOM 614 C C . LEU A 1 87 ? -1.495 3.353 6.298 1.00 98.50 87 LEU A C 1
ATOM 616 O O . LEU A 1 87 ? -1.284 2.381 7.018 1.00 98.50 87 LEU A O 1
ATOM 620 N N . THR A 1 88 ? -2.126 4.442 6.722 1.00 98.31 88 THR A N 1
ATOM 621 C CA . THR A 1 88 ? -2.682 4.556 8.076 1.00 98.31 88 THR A CA 1
ATOM 622 C C . THR A 1 88 ? -4.199 4.491 8.021 1.00 98.31 88 THR A C 1
ATOM 624 O O . THR A 1 88 ? -4.829 5.282 7.315 1.00 98.31 88 THR A O 1
ATOM 627 N N . ILE A 1 89 ? -4.774 3.560 8.779 1.00 97.94 89 ILE A N 1
ATOM 628 C CA . ILE A 1 89 ? -6.217 3.399 8.959 1.00 97.94 89 ILE A CA 1
ATOM 629 C C . ILE A 1 89 ? -6.602 3.943 10.335 1.00 97.94 89 ILE A C 1
ATOM 631 O O . ILE A 1 89 ? -6.110 3.459 11.356 1.00 97.94 89 ILE A O 1
ATOM 635 N N . SER A 1 90 ? -7.489 4.935 10.353 1.00 97.19 90 SER A N 1
ATOM 636 C CA . SER A 1 90 ? -7.939 5.650 11.557 1.00 97.19 90 SER A CA 1
ATOM 637 C C . SER A 1 90 ? -9.407 6.066 11.454 1.00 97.19 90 SER A C 1
ATOM 639 O O . SER A 1 90 ? -9.995 5.982 10.380 1.00 97.19 90 SER A O 1
ATOM 641 N N . GLY A 1 91 ? -9.999 6.556 12.544 1.00 97.06 91 GLY A N 1
ATOM 642 C CA . GLY A 1 91 ? -11.382 7.048 12.567 1.00 97.06 91 GLY A CA 1
ATOM 643 C C . GLY A 1 91 ? -12.431 5.962 12.809 1.00 97.06 91 GLY A C 1
ATOM 644 O O . GLY A 1 91 ? -13.595 6.174 12.510 1.00 97.06 91 GLY A O 1
ATOM 645 N N . ILE A 1 92 ? -12.039 4.799 13.338 1.00 97.81 92 ILE A N 1
ATOM 646 C CA . ILE A 1 92 ? -12.999 3.837 13.889 1.00 97.81 92 ILE A CA 1
ATOM 647 C C . ILE A 1 92 ? -13.501 4.409 15.213 1.00 97.81 92 ILE A C 1
ATOM 649 O O . ILE A 1 92 ? -12.707 4.665 16.124 1.00 97.81 92 ILE A O 1
ATOM 653 N N . GLU A 1 93 ? -14.809 4.590 15.328 1.00 97.38 93 GLU A N 1
ATOM 654 C CA . GLU A 1 93 ? -15.442 5.166 16.512 1.00 97.38 93 GLU A CA 1
ATOM 655 C C . GLU A 1 93 ? -16.247 4.102 17.254 1.00 97.38 93 GLU A C 1
ATOM 657 O O . GLU A 1 93 ? -16.886 3.240 16.650 1.00 97.38 93 GLU A O 1
ATOM 662 N N . GLY A 1 94 ? -16.213 4.148 18.584 1.00 97.44 94 GLY A N 1
ATOM 663 C CA . GLY A 1 94 ? -17.122 3.355 19.395 1.00 97.44 94 GLY A CA 1
ATOM 664 C C . GLY A 1 94 ? -18.493 4.021 19.452 1.00 97.44 94 GLY A C 1
ATOM 665 O O . GLY A 1 94 ? -18.596 5.242 19.542 1.00 97.44 94 GLY A O 1
ATOM 666 N N . VAL A 1 95 ? -19.555 3.222 19.436 1.00 97.69 95 VAL A N 1
ATOM 667 C CA . VAL A 1 95 ? -20.922 3.722 19.607 1.00 97.69 95 VAL A CA 1
ATOM 668 C C . VAL A 1 95 ? -21.313 3.604 21.076 1.00 97.69 95 VAL A C 1
ATOM 670 O O . VAL A 1 95 ? -21.196 2.533 21.675 1.00 97.69 95 VAL A O 1
ATOM 673 N N . ASN A 1 96 ? -21.787 4.710 21.655 1.00 97.31 96 ASN A N 1
ATOM 6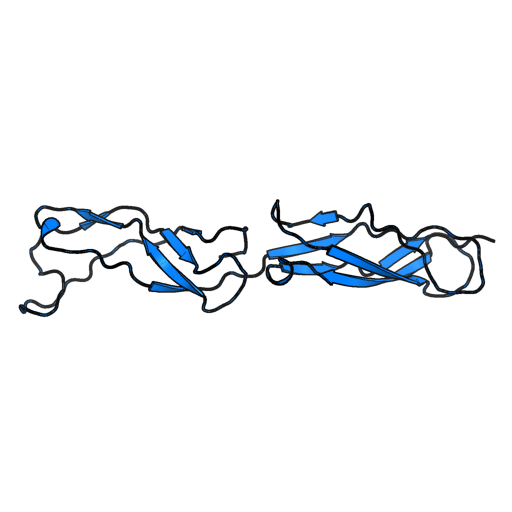74 C CA . ASN A 1 96 ? -22.307 4.727 23.021 1.00 97.31 96 ASN A CA 1
ATOM 675 C C . ASN A 1 96 ? -23.459 3.727 23.169 1.00 97.31 96 ASN A C 1
ATOM 677 O O . ASN A 1 96 ? -24.302 3.605 22.278 1.00 97.31 96 ASN A O 1
ATOM 681 N N . LYS A 1 97 ? -23.524 3.046 24.312 1.00 95.44 97 LYS A N 1
ATOM 682 C CA . LYS A 1 97 ? -24.579 2.067 24.600 1.00 95.44 97 LYS A CA 1
ATOM 683 C C . LYS A 1 97 ? -25.100 2.190 26.028 1.00 95.44 97 LYS A C 1
ATOM 685 O O . LYS A 1 97 ? -24.424 2.720 26.909 1.00 95.44 97 LYS A O 1
ATOM 690 N N . LEU A 1 98 ? -26.300 1.656 26.237 1.00 96.62 98 LEU A N 1
ATOM 691 C CA . LEU A 1 98 ? -26.802 1.332 27.569 1.00 96.62 98 LEU A CA 1
ATOM 692 C C . LEU A 1 98 ? -26.096 0.075 28.089 1.00 96.62 98 LEU A C 1
ATOM 694 O O . LEU A 1 98 ? -25.727 -0.812 27.310 1.00 96.62 98 LEU A O 1
ATOM 698 N N . TYR A 1 99 ? -25.907 0.009 29.400 1.00 95.62 99 TYR A N 1
ATOM 699 C CA . TYR A 1 99 ? -25.261 -1.101 30.078 1.00 95.62 99 TYR A CA 1
ATOM 700 C C . TYR A 1 99 ? -26.115 -2.362 29.960 1.00 95.62 99 TYR A C 1
ATOM 702 O O . TYR A 1 99 ? -27.256 -2.417 30.413 1.00 95.62 99 TYR A O 1
ATOM 710 N N . ASP A 1 100 ? -25.523 -3.404 29.386 1.00 95.31 100 ASP A N 1
ATOM 711 C CA . ASP A 1 100 ? -26.155 -4.711 29.186 1.00 95.31 100 ASP A CA 1
ATOM 712 C C . ASP A 1 100 ? -25.398 -5.848 29.892 1.00 95.31 100 ASP A C 1
ATOM 714 O O . ASP A 1 100 ? -25.666 -7.026 29.666 1.00 95.31 100 ASP A O 1
ATOM 718 N N . GLY A 1 101 ? -24.425 -5.506 30.743 1.00 95.56 101 GLY A N 1
ATOM 719 C CA . GLY A 1 101 ? -23.586 -6.475 31.448 1.00 95.56 101 GLY A CA 1
ATOM 720 C C . GLY A 1 101 ? -22.530 -7.169 30.583 1.00 95.56 101 GLY A C 1
ATOM 721 O O . GLY A 1 101 ? -21.815 -8.029 31.101 1.00 95.56 101 GLY A O 1
ATOM 722 N N . THR A 1 102 ? -22.386 -6.798 29.308 1.00 96.19 102 THR A N 1
ATOM 723 C CA . THR A 1 102 ? -21.397 -7.376 28.387 1.00 96.19 102 THR A CA 1
ATOM 724 C C . THR A 1 102 ? -20.241 -6.415 28.100 1.00 96.19 102 THR A C 1
ATOM 726 O O . THR A 1 102 ? -20.290 -5.220 28.389 1.00 96.19 102 THR A O 1
ATOM 729 N N . THR A 1 103 ? -19.167 -6.937 27.507 1.00 97.06 103 THR A N 1
ATOM 730 C CA . THR A 1 103 ? -18.037 -6.137 27.009 1.00 97.06 103 THR A CA 1
ATOM 731 C C . THR A 1 103 ? -18.090 -5.901 25.502 1.00 97.06 103 THR A C 1
ATOM 733 O O . THR A 1 103 ? -17.199 -5.247 24.969 1.00 97.06 103 THR A O 1
ATOM 736 N N . PHE A 1 104 ? -19.106 -6.398 24.793 1.00 97.00 104 PHE A N 1
ATOM 737 C CA . PHE A 1 104 ? -19.207 -6.205 23.348 1.00 97.00 104 PHE A CA 1
ATOM 738 C C . PHE A 1 104 ? -19.503 -4.741 23.015 1.00 97.00 104 PHE A C 1
ATOM 740 O O . PHE A 1 104 ? -20.441 -4.142 23.559 1.00 97.00 104 PHE A O 1
ATOM 747 N N . ALA A 1 105 ? -18.698 -4.182 22.111 1.00 97.44 105 ALA A N 1
ATOM 748 C CA . ALA A 1 105 ? -18.858 -2.828 21.611 1.00 97.44 105 ALA A CA 1
ATOM 749 C C . ALA A 1 105 ? -19.401 -2.839 20.180 1.00 97.44 105 ALA A C 1
ATOM 751 O O . ALA A 1 105 ? -18.949 -3.610 19.332 1.00 97.44 105 ALA A O 1
ATOM 752 N N . THR A 1 106 ? -20.334 -1.931 19.911 1.00 97.31 106 THR A N 1
ATOM 753 C CA . THR A 1 106 ? -20.727 -1.577 18.546 1.00 97.31 106 THR A CA 1
ATOM 754 C C . THR A 1 106 ? -19.771 -0.505 18.038 1.00 97.31 106 THR A C 1
ATOM 756 O O . THR A 1 106 ? -19.411 0.409 18.781 1.00 97.31 106 THR A O 1
ATOM 759 N N . LEU A 1 107 ? -19.349 -0.619 16.781 1.00 97.88 107 LEU A N 1
ATOM 760 C CA . LEU A 1 107 ? -18.408 0.301 16.149 1.00 97.88 107 LEU A CA 1
ATOM 761 C C . LEU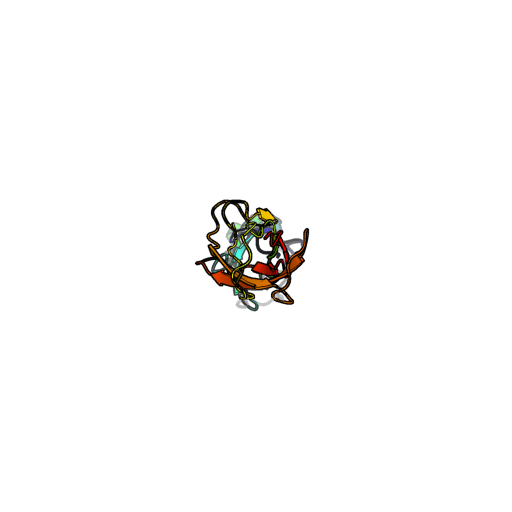 A 1 107 ? -19.061 0.997 14.959 1.00 97.88 107 LEU A C 1
ATOM 763 O O . LEU A 1 107 ? -19.853 0.387 14.242 1.00 97.88 107 LEU A O 1
ATOM 767 N N . ASN A 1 108 ? -18.679 2.247 14.732 1.00 96.31 108 ASN A N 1
ATOM 768 C CA . ASN A 1 108 ? -18.923 2.967 13.495 1.00 96.31 108 ASN A CA 1
ATOM 769 C C . ASN A 1 108 ? -17.638 2.951 12.655 1.00 96.31 108 ASN A C 1
ATOM 771 O O . ASN A 1 108 ? -16.579 3.391 13.110 1.00 96.31 108 ASN A O 1
ATOM 775 N N . THR A 1 109 ? -17.734 2.425 11.434 1.00 95.56 109 THR A N 1
ATOM 776 C CA . THR A 1 109 ? -16.628 2.387 10.467 1.00 95.56 109 THR A CA 1
ATOM 777 C C . THR A 1 109 ? -16.867 3.267 9.240 1.00 95.56 109 THR A C 1
ATOM 779 O O . THR A 1 109 ? -16.033 3.279 8.334 1.00 95.56 109 THR A O 1
ATOM 782 N N . ASP A 1 110 ? -17.972 4.009 9.191 1.00 93.62 110 ASP A N 1
ATOM 783 C CA . ASP A 1 110 ? -18.336 4.846 8.040 1.00 93.62 110 ASP A CA 1
ATOM 784 C C . ASP A 1 110 ? -17.408 6.062 7.902 1.00 93.62 110 ASP A C 1
ATOM 786 O O . ASP A 1 110 ? -17.206 6.585 6.807 1.00 93.62 110 ASP A O 1
ATOM 790 N N . THR A 1 111 ? -16.792 6.487 9.006 1.00 90.62 111 THR A N 1
ATOM 791 C CA . THR A 1 111 ? -15.862 7.624 9.090 1.00 90.62 111 THR A CA 1
ATOM 792 C C . THR A 1 111 ? -14.390 7.215 8.970 1.00 90.62 111 THR A C 1
ATOM 794 O O . THR A 1 111 ? -13.493 8.039 9.172 1.00 90.62 111 THR A O 1
ATOM 797 N N . VAL A 1 112 ? -14.109 5.958 8.604 1.00 96.38 112 VAL A N 1
ATOM 798 C CA . VAL A 1 112 ? -12.735 5.460 8.482 1.00 96.38 112 VAL A CA 1
ATOM 799 C C . VAL A 1 112 ? -11.956 6.232 7.419 1.00 96.38 112 VAL A C 1
ATOM 801 O O . VAL A 1 112 ? -12.313 6.301 6.242 1.00 96.38 112 VAL A O 1
ATOM 804 N N . THR A 1 113 ? -10.806 6.740 7.837 1.00 96.94 113 THR A N 1
ATOM 805 C CA . THR A 1 113 ? -9.822 7.439 7.014 1.00 96.94 113 THR A CA 1
ATOM 806 C C . THR A 1 113 ? -8.691 6.490 6.620 1.00 96.94 113 THR A C 1
ATOM 808 O O . THR A 1 113 ? -8.241 5.666 7.417 1.00 96.94 113 THR A O 1
ATOM 811 N N . LYS A 1 114 ? -8.228 6.601 5.369 1.00 97.69 114 LYS A N 1
ATOM 812 C CA . LYS A 1 114 ? -7.171 5.766 4.768 1.00 97.69 114 LYS A CA 1
ATOM 813 C C . LYS A 1 114 ? -6.043 6.662 4.261 1.00 97.69 114 LYS A C 1
ATOM 815 O O . LYS A 1 114 ? -5.909 6.915 3.063 1.00 97.69 114 LYS A O 1
ATOM 820 N N . THR A 1 115 ? -5.255 7.203 5.182 1.00 98.06 115 THR A N 1
ATOM 821 C CA . THR A 1 115 ? -4.197 8.166 4.853 1.00 98.06 115 THR A CA 1
ATOM 822 C C . THR A 1 115 ? -3.048 7.463 4.142 1.00 98.06 115 THR A C 1
ATOM 824 O O . THR A 1 115 ? -2.466 6.522 4.675 1.00 98.06 115 THR A O 1
ATOM 827 N N . GLY A 1 116 ? -2.709 7.934 2.940 1.00 97.69 116 GLY A N 1
ATOM 828 C CA . GLY A 1 116 ? -1.677 7.333 2.092 1.00 97.69 116 GLY A CA 1
ATOM 829 C C . GLY A 1 116 ? -2.217 6.446 0.968 1.00 97.69 116 GLY A C 1
ATOM 830 O O . GLY A 1 116 ? -1.422 6.041 0.118 1.00 97.69 116 GLY A O 1
ATOM 831 N N . LEU A 1 117 ? -3.533 6.199 0.914 1.00 98.19 117 LEU A N 1
ATOM 832 C CA . LEU A 1 117 ? -4.179 5.453 -0.168 1.00 98.19 117 LEU A CA 1
ATOM 833 C C . LEU A 1 117 ? -3.987 6.165 -1.515 1.00 98.19 117 LEU A C 1
ATOM 835 O O . LEU A 1 117 ? -4.240 7.364 -1.640 1.00 98.19 117 LEU A O 1
ATOM 839 N N . VAL A 1 118 ? -3.546 5.421 -2.525 1.00 98.19 118 VAL A N 1
ATOM 840 C CA . VAL A 1 118 ? -3.493 5.902 -3.907 1.00 98.19 118 VAL A CA 1
ATOM 841 C C . VAL A 1 118 ? -4.928 5.975 -4.453 1.00 98.19 118 VAL A C 1
ATOM 843 O O . VAL A 1 118 ? -5.674 5.006 -4.305 1.00 98.19 118 VAL A O 1
ATOM 846 N N . PRO A 1 119 ? -5.351 7.093 -5.074 1.00 97.00 119 PRO A N 1
ATOM 847 C CA . PRO A 1 119 ? -6.695 7.209 -5.635 1.00 97.00 119 PRO A CA 1
ATOM 848 C C . PRO A 1 119 ? -7.022 6.073 -6.612 1.00 97.00 119 PRO A C 1
ATOM 850 O O . PRO A 1 119 ? -6.244 5.788 -7.518 1.00 97.00 119 PRO A O 1
ATOM 853 N N . GLY A 1 120 ? -8.188 5.451 -6.431 1.00 96.44 120 GLY A N 1
ATOM 854 C CA . GLY A 1 120 ? -8.654 4.324 -7.247 1.00 96.44 120 GLY A CA 1
ATOM 855 C C . GLY A 1 120 ? -8.283 2.937 -6.713 1.00 96.44 120 GLY A C 1
ATOM 856 O O . GLY A 1 120 ? -8.869 1.961 -7.175 1.00 96.44 120 GLY A O 1
ATOM 857 N N . ASP A 1 121 ? -7.385 2.831 -5.729 1.00 98.12 121 ASP A N 1
ATOM 858 C CA . ASP A 1 121 ? -7.071 1.546 -5.099 1.00 98.12 121 ASP A CA 1
ATOM 859 C C . ASP A 1 121 ? -8.185 1.077 -4.150 1.00 98.12 121 ASP A C 1
ATOM 861 O O . ASP A 1 121 ? -8.839 1.869 -3.461 1.00 98.12 121 ASP A O 1
ATOM 865 N N . ILE A 1 122 ? -8.367 -0.242 -4.077 1.00 96.88 122 ILE A N 1
ATOM 866 C CA . ILE A 1 122 ? -9.452 -0.881 -3.330 1.00 96.88 122 ILE A CA 1
ATOM 867 C C . ILE A 1 122 ? -8.909 -1.537 -2.060 1.00 96.88 122 ILE A C 1
ATOM 869 O O . ILE A 1 122 ? -8.256 -2.584 -2.105 1.00 96.88 122 ILE A O 1
ATOM 873 N N . ILE A 1 123 ? -9.260 -0.943 -0.915 1.00 97.25 123 ILE A N 1
ATOM 874 C CA . ILE A 1 123 ? -9.028 -1.491 0.427 1.00 97.25 123 ILE A CA 1
ATOM 875 C C . ILE A 1 123 ? -10.323 -1.436 1.235 1.00 97.25 123 ILE A C 1
ATOM 877 O O . ILE A 1 123 ? -10.891 -0.360 1.443 1.00 97.25 123 ILE A O 1
ATOM 881 N N . ASN A 1 124 ? -10.752 -2.588 1.737 1.00 95.81 124 ASN A N 1
ATOM 882 C CA . ASN A 1 124 ? -11.907 -2.759 2.611 1.00 95.81 124 ASN A CA 1
ATOM 883 C C . ASN A 1 124 ? -11.431 -2.887 4.058 1.00 95.81 124 ASN A C 1
ATOM 885 O O . ASN A 1 124 ? -10.490 -3.633 4.329 1.00 95.81 124 ASN A O 1
ATOM 889 N N . VAL A 1 125 ? -12.095 -2.184 4.974 1.00 96.38 125 VAL A N 1
ATOM 890 C CA . VAL A 1 125 ? -11.767 -2.176 6.404 1.00 96.38 125 VAL A CA 1
ATOM 891 C C . VAL A 1 125 ? -12.974 -2.679 7.168 1.00 96.38 125 VAL A C 1
ATOM 893 O O . VAL A 1 125 ? -14.088 -2.218 6.942 1.00 96.38 125 VAL A O 1
ATOM 896 N N . SER A 1 126 ? -12.741 -3.619 8.070 1.00 95.38 126 SER A N 1
ATOM 897 C CA . SER A 1 126 ? -13.731 -4.095 9.032 1.00 95.38 126 SER A CA 1
ATOM 898 C C . SER A 1 126 ? -13.094 -4.152 10.413 1.00 95.38 126 SER A C 1
ATOM 900 O O . SER A 1 126 ? -11.877 -4.322 10.533 1.00 95.38 126 SER A O 1
ATOM 902 N N . ALA A 1 127 ? -13.900 -3.980 11.456 1.00 97.19 127 ALA A N 1
ATOM 903 C CA . ALA A 1 127 ? -13.419 -3.991 12.826 1.00 97.19 127 ALA A CA 1
ATOM 904 C C . ALA A 1 127 ? -14.440 -4.628 13.766 1.00 97.19 127 ALA A C 1
ATOM 906 O O . ALA A 1 127 ? -15.647 -4.461 13.599 1.00 97.19 127 ALA A O 1
ATOM 907 N N . THR A 1 128 ? -13.938 -5.320 14.780 1.00 97.62 128 THR A N 1
ATOM 908 C CA . THR A 1 128 ? -14.694 -5.703 15.975 1.00 97.62 128 THR A CA 1
ATOM 909 C C . THR A 1 128 ? -14.049 -5.061 17.197 1.00 97.62 128 THR A C 1
ATOM 911 O O . THR A 1 128 ? -12.871 -4.692 17.168 1.00 97.62 128 THR A O 1
ATOM 914 N N . GLY A 1 129 ? -14.823 -4.880 18.267 1.00 97.81 129 GLY A N 1
ATOM 915 C CA . GLY A 1 129 ? -14.365 -4.171 19.455 1.00 97.81 129 GLY A CA 1
ATOM 916 C C . GLY A 1 129 ? -14.906 -4.767 20.746 1.00 97.81 129 GLY A C 1
ATOM 917 O O . GLY A 1 129 ? -16.057 -5.203 20.810 1.00 97.81 129 GLY A O 1
ATOM 918 N N . VAL A 1 130 ? -14.076 -4.750 21.788 1.00 98.06 130 VAL A N 1
ATOM 919 C CA . VAL A 1 130 ? -14.476 -5.102 23.156 1.00 98.06 130 VAL A CA 1
ATOM 920 C C . VAL A 1 130 ? -14.041 -4.025 24.142 1.00 98.06 130 VAL A C 1
ATOM 922 O O . VAL A 1 130 ? -12.898 -3.569 24.107 1.00 98.06 130 VAL A O 1
ATOM 925 N N . PHE A 1 131 ? -14.938 -3.619 25.038 1.00 98.00 131 PHE A N 1
ATOM 926 C CA . PHE A 1 131 ? -14.580 -2.801 26.193 1.00 98.00 131 PHE A CA 1
ATOM 927 C C . PHE A 1 131 ? -13.628 -3.573 27.111 1.00 98.00 131 PHE A C 1
ATOM 929 O O . PHE A 1 131 ? -13.758 -4.786 27.283 1.00 98.00 131 PHE A O 1
ATOM 936 N N . THR A 1 132 ? -12.703 -2.865 27.755 1.00 96.44 132 THR A N 1
ATOM 937 C CA . THR A 1 132 ? -11.740 -3.473 28.694 1.00 96.44 132 THR A CA 1
ATOM 938 C C . THR A 1 132 ? -12.403 -4.106 29.920 1.00 96.44 132 THR A C 1
ATOM 940 O O . THR A 1 132 ? -11.865 -5.052 30.490 1.00 96.44 132 THR A O 1
ATOM 943 N N . ASN A 1 133 ? -13.574 -3.607 30.322 1.00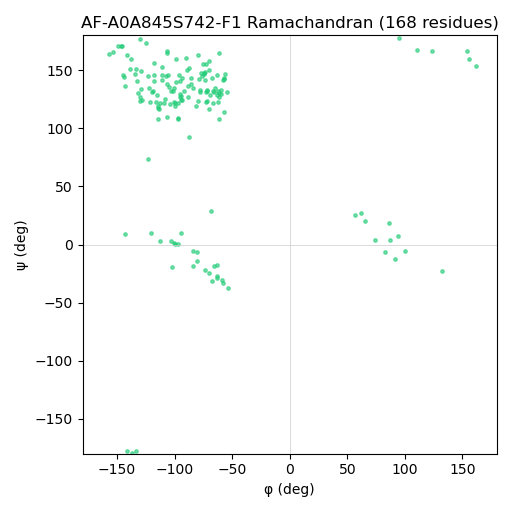 95.06 133 ASN A N 1
ATOM 944 C CA . ASN A 1 133 ? -14.443 -4.211 31.327 1.00 95.06 133 ASN A CA 1
ATOM 945 C C . ASN A 1 133 ? -15.906 -3.796 31.087 1.00 95.06 133 ASN A C 1
ATOM 947 O O . ASN A 1 133 ? -16.182 -2.844 30.351 1.00 95.06 133 ASN A O 1
ATOM 951 N N . LYS A 1 134 ? -16.840 -4.502 31.732 1.00 95.00 134 LYS A N 1
ATOM 952 C CA . LYS A 1 134 ? -18.282 -4.306 31.534 1.00 95.00 134 LYS A CA 1
ATOM 953 C C . LYS A 1 134 ? -18.836 -3.029 32.169 1.00 95.00 134 LYS A C 1
ATOM 955 O O . LYS A 1 134 ? -19.898 -2.603 31.759 1.00 95.00 134 LYS A O 1
ATOM 960 N N . ASP A 1 135 ? -18.166 -2.450 33.164 1.00 94.62 135 ASP A N 1
ATOM 961 C CA . ASP A 1 135 ? -18.781 -1.495 34.097 1.00 94.62 135 ASP A CA 1
ATOM 962 C C . ASP A 1 135 ? -19.309 -0.225 33.398 1.00 94.62 135 ASP A C 1
ATOM 964 O O . ASP A 1 135 ? -18.973 0.064 32.252 1.00 94.62 135 ASP A O 1
ATOM 968 N N . VAL A 1 136 ? -20.147 0.565 34.052 1.00 96.31 136 VAL A N 1
ATOM 969 C CA . VAL A 1 136 ? -20.570 1.851 33.472 1.00 96.31 136 VAL A CA 1
ATOM 970 C C . VAL A 1 136 ? -19.415 2.858 33.459 1.00 96.31 136 VAL A C 1
ATOM 972 O O . VAL A 1 136 ? -18.450 2.724 34.216 1.00 96.31 136 VAL A O 1
ATOM 975 N N . GLY A 1 137 ? -19.493 3.863 32.592 1.00 96.44 137 GLY A N 1
ATOM 976 C CA . GLY A 1 137 ? -18.541 4.969 32.547 1.00 96.44 137 GLY A CA 1
ATOM 977 C C . GLY A 1 137 ? -18.455 5.645 31.184 1.00 96.44 137 GLY A C 1
ATOM 978 O O . GLY A 1 137 ? -18.795 5.058 30.156 1.00 96.44 137 GLY A O 1
ATOM 979 N N . ASP A 1 138 ? -17.945 6.872 31.188 1.00 96.44 138 ASP A N 1
ATOM 980 C CA . ASP A 1 138 ? -17.681 7.661 29.986 1.00 96.44 138 ASP A CA 1
ATOM 981 C C . ASP A 1 138 ? -16.275 7.414 29.435 1.00 96.44 138 ASP A C 1
ATOM 983 O O . ASP A 1 138 ? -15.338 7.131 30.182 1.00 96.44 138 ASP A O 1
ATOM 987 N N . GLY A 1 139 ? -16.117 7.538 28.115 1.00 96.19 139 GLY A N 1
ATOM 988 C CA . GLY A 1 139 ? -14.817 7.474 27.446 1.00 96.19 139 GLY A CA 1
ATOM 989 C C . GLY A 1 139 ? -14.098 6.136 27.616 1.00 96.19 139 GLY A C 1
ATOM 990 O O . GLY A 1 139 ? -12.869 6.086 27.586 1.00 96.19 139 GLY A O 1
ATOM 991 N N . LYS A 1 140 ? -14.842 5.045 27.812 1.00 97.38 140 LYS A N 1
ATOM 992 C CA . LYS A 1 140 ? -14.263 3.725 28.043 1.00 97.38 140 LYS A CA 1
ATOM 993 C C . LYS A 1 140 ? -13.509 3.241 26.816 1.00 97.38 140 LYS A C 1
ATOM 995 O O . LYS A 1 140 ? -14.032 3.281 25.705 1.00 97.38 140 LYS A O 1
ATOM 1000 N N . THR A 1 141 ? -12.313 2.705 27.043 1.00 97.94 141 THR A N 1
ATOM 1001 C CA . THR A 1 141 ? -11.487 2.113 25.992 1.00 97.94 141 THR A CA 1
ATOM 1002 C C . THR A 1 141 ? -12.123 0.850 25.429 1.00 97.94 141 THR A C 1
ATOM 1004 O O . THR A 1 141 ? -12.491 -0.068 26.170 1.00 97.94 141 THR A O 1
ATOM 1007 N N . ILE A 1 142 ? -12.170 0.792 24.104 1.00 98.50 142 ILE A N 1
ATOM 1008 C CA . ILE A 1 142 ? -12.508 -0.379 23.309 1.00 98.50 142 ILE A CA 1
ATOM 1009 C C . ILE A 1 142 ? -11.228 -0.852 22.626 1.00 98.50 142 ILE A C 1
ATOM 1011 O O . ILE A 1 142 ? -10.624 -0.095 21.868 1.00 98.50 142 ILE A O 1
ATOM 1015 N N . ASN A 1 143 ? -10.827 -2.097 22.868 1.00 98.38 143 ASN A N 1
ATOM 1016 C CA . ASN A 1 143 ? -9.742 -2.740 22.133 1.00 98.38 143 ASN A CA 1
ATOM 1017 C C . ASN A 1 143 ? -10.280 -3.229 20.789 1.00 98.38 143 ASN A C 1
ATOM 1019 O O . ASN A 1 143 ? -11.252 -3.989 20.752 1.00 98.38 143 ASN A O 1
ATOM 1023 N N . LEU A 1 144 ? -9.656 -2.789 19.699 1.00 98.19 144 LEU A N 1
ATOM 1024 C CA . LEU A 1 144 ? -10.085 -3.096 18.340 1.00 98.19 144 LEU A CA 1
ATOM 1025 C C . LEU A 1 144 ? -9.321 -4.294 17.781 1.00 98.19 144 LEU A C 1
ATOM 1027 O O . LEU A 1 144 ? -8.106 -4.409 17.934 1.00 98.19 144 LEU A O 1
ATOM 1031 N N . THR A 1 145 ? -10.033 -5.145 17.052 1.00 97.00 145 THR A N 1
ATOM 1032 C CA . THR A 1 145 ? -9.444 -6.099 16.110 1.00 97.00 145 THR A CA 1
ATOM 1033 C C . THR A 1 145 ? -9.8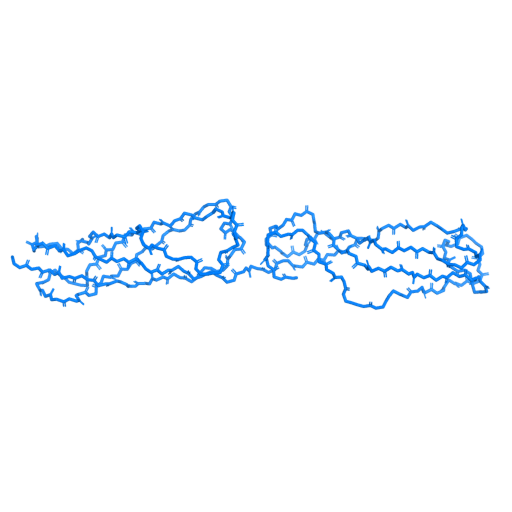74 -5.685 14.714 1.00 97.00 145 THR A C 1
ATOM 1035 O O . THR A 1 145 ? -11.065 -5.671 14.413 1.00 97.00 145 THR A O 1
ATOM 1038 N N . THR A 1 146 ? -8.915 -5.317 13.866 1.00 95.19 146 THR A N 1
ATOM 1039 C CA . THR A 1 146 ? -9.182 -4.845 12.503 1.00 95.19 146 THR A CA 1
ATOM 1040 C C . THR A 1 146 ? -8.808 -5.904 11.474 1.00 95.19 146 THR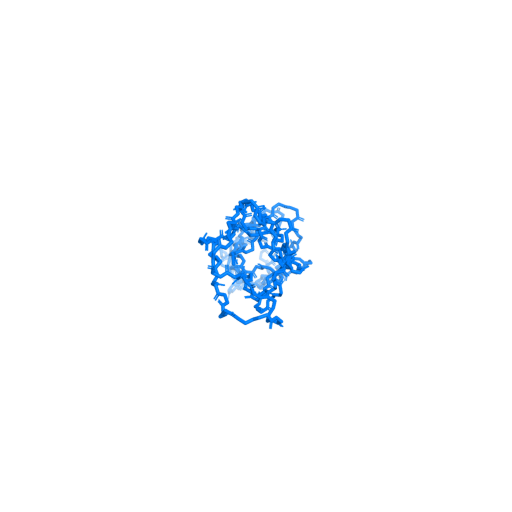 A C 1
ATOM 1042 O O . THR A 1 146 ? -7.845 -6.652 11.644 1.00 95.19 146 THR A O 1
ATOM 1045 N N . SER A 1 147 ? -9.574 -5.965 10.389 1.00 94.94 147 SER A N 1
ATOM 1046 C CA . SER A 1 147 ? -9.290 -6.794 9.222 1.00 94.94 147 SER A CA 1
ATOM 1047 C C . SER A 1 147 ? -9.345 -5.931 7.968 1.00 94.94 147 SER A C 1
ATOM 1049 O O . SER A 1 147 ? -10.349 -5.261 7.701 1.00 94.94 147 SER A O 1
ATOM 1051 N N . ASN A 1 148 ? -8.246 -5.956 7.211 1.00 95.81 148 ASN A N 1
ATOM 1052 C CA . ASN A 1 148 ? -8.058 -5.173 5.997 1.00 95.81 148 ASN A CA 1
ATOM 1053 C C . ASN A 1 148 ? -7.916 -6.118 4.808 1.00 95.81 148 ASN A C 1
ATOM 1055 O O . ASN A 1 148 ? -7.040 -6.981 4.789 1.00 95.81 148 ASN A O 1
ATOM 1059 N N . THR A 1 149 ? -8.780 -5.953 3.815 1.00 96.50 149 THR A N 1
ATOM 1060 C CA . THR A 1 149 ? -8.816 -6.786 2.606 1.00 96.50 149 THR A CA 1
ATOM 1061 C C . THR A 1 149 ? -8.938 -5.903 1.367 1.00 96.50 149 THR A C 1
ATOM 1063 O O . THR A 1 149 ? -8.936 -4.680 1.471 1.00 96.50 149 THR A O 1
ATOM 1066 N N . GLY A 1 150 ? -9.035 -6.504 0.183 1.00 97.12 150 GLY A N 1
ATOM 1067 C CA . GLY A 1 150 ? -9.152 -5.788 -1.087 1.00 97.12 150 GLY A CA 1
ATOM 1068 C C . GLY A 1 150 ? -8.055 -6.186 -2.066 1.00 97.12 150 GLY A C 1
ATOM 1069 O O . GLY A 1 150 ? -7.083 -6.841 -1.692 1.00 97.12 150 GLY A O 1
ATOM 1070 N N . LEU A 1 151 ? -8.231 -5.812 -3.332 1.00 97.06 151 LEU A N 1
ATOM 1071 C CA . LEU A 1 151 ? -7.325 -6.216 -4.411 1.00 97.06 151 LEU A CA 1
ATOM 1072 C C . LEU A 1 151 ? -5.935 -5.590 -4.269 1.00 9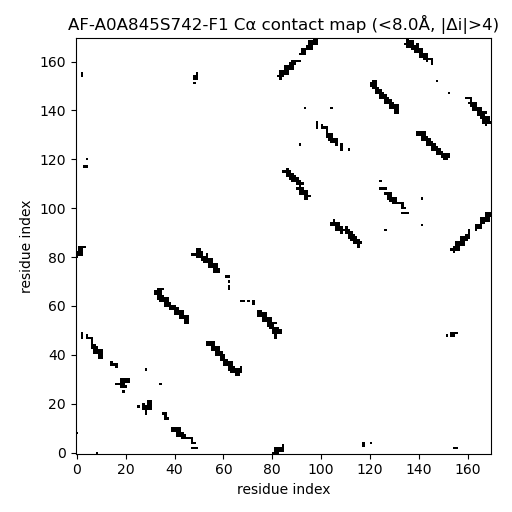7.06 151 LEU A C 1
ATOM 1074 O O . LEU A 1 151 ? -4.942 -6.215 -4.635 1.00 97.06 151 LEU A O 1
ATOM 1078 N N . ASP A 1 152 ? -5.857 -4.385 -3.704 1.00 98.38 152 ASP A N 1
ATOM 1079 C CA . ASP A 1 152 ? -4.611 -3.626 -3.633 1.00 98.38 152 ASP A CA 1
ATOM 1080 C C . ASP A 1 152 ? -3.929 -3.709 -2.260 1.00 98.38 152 ASP A C 1
ATOM 1082 O O . ASP A 1 152 ? -2.865 -3.123 -2.086 1.00 98.38 152 ASP A O 1
ATOM 1086 N N . ILE A 1 153 ? -4.474 -4.454 -1.284 1.00 97.94 153 ILE A N 1
ATOM 1087 C CA . ILE A 1 153 ? -3.937 -4.481 0.092 1.00 97.94 153 ILE A CA 1
ATOM 1088 C C . ILE A 1 153 ? -2.469 -4.929 0.155 1.00 97.94 153 ILE A C 1
ATOM 1090 O O . ILE A 1 153 ? -1.697 -4.409 0.957 1.00 97.94 153 ILE A O 1
ATOM 1094 N N . GLY A 1 154 ? -2.049 -5.825 -0.747 1.00 98.19 154 GLY A N 1
ATOM 1095 C CA . GLY A 1 154 ? -0.661 -6.289 -0.844 1.00 98.19 154 GLY A CA 1
ATOM 1096 C C . GLY A 1 154 ? 0.342 -5.184 -1.196 1.00 98.19 154 GLY A C 1
ATOM 1097 O O . GLY A 1 154 ? 1.539 -5.333 -0.945 1.00 98.19 154 GLY A O 1
ATOM 1098 N N . ASN A 1 155 ? -0.132 -4.050 -1.716 1.00 98.56 155 ASN A N 1
ATOM 1099 C CA . ASN A 1 155 ? 0.696 -2.911 -2.101 1.00 98.56 155 ASN A CA 1
ATOM 1100 C C . ASN A 1 155 ? 1.037 -1.974 -0.934 1.00 98.56 155 ASN A C 1
ATOM 1102 O O . ASN A 1 155 ? 1.843 -1.053 -1.104 1.00 98.56 155 ASN A O 1
ATOM 1106 N N . TYR A 1 156 ? 0.470 -2.216 0.250 1.00 98.62 156 TYR A N 1
ATOM 1107 C CA . TYR A 1 156 ? 0.577 -1.320 1.394 1.00 98.62 156 TYR A CA 1
ATOM 1108 C C . TYR A 1 156 ? 1.155 -2.003 2.631 1.00 98.62 156 TYR A C 1
ATOM 1110 O O . TYR A 1 156 ? 0.885 -3.167 2.913 1.00 98.62 156 TYR A O 1
ATOM 1118 N N . SER A 1 157 ? 1.928 -1.233 3.394 1.00 98.12 157 SER A N 1
ATOM 1119 C CA . SER A 1 157 ? 2.296 -1.562 4.768 1.00 98.12 157 SER A CA 1
ATOM 1120 C C . SER A 1 157 ? 1.333 -0.808 5.678 1.00 98.12 157 SER A C 1
ATOM 1122 O O . SER A 1 157 ? 1.353 0.426 5.718 1.00 98.12 157 SER A O 1
ATOM 1124 N N . VAL A 1 158 ? 0.422 -1.543 6.315 1.00 98.00 158 VAL A N 1
ATOM 1125 C CA . VAL A 1 158 ? -0.752 -0.968 6.977 1.00 98.00 158 VAL A CA 1
ATOM 1126 C C . VAL A 1 158 ? -0.512 -0.794 8.472 1.00 98.00 158 VAL A C 1
ATOM 1128 O O . VAL A 1 158 ? -0.281 -1.765 9.189 1.00 98.00 158 VAL A O 1
ATOM 1131 N N . ALA A 1 159 ? -0.641 0.440 8.946 1.00 97.69 159 ALA A N 1
ATOM 1132 C CA . ALA A 1 159 ? -0.776 0.776 10.354 1.00 97.69 159 ALA A CA 1
ATOM 1133 C C . ALA A 1 159 ? -2.266 0.919 10.699 1.00 97.69 159 ALA A C 1
ATOM 1135 O O . ALA A 1 159 ? -2.993 1.667 10.041 1.00 97.69 159 ALA A O 1
ATOM 1136 N N . VAL A 1 160 ? -2.722 0.200 11.724 1.00 95.44 160 VAL A N 1
ATOM 1137 C CA . VAL A 1 160 ? -4.134 0.157 12.128 1.00 95.44 160 VAL A CA 1
ATOM 1138 C C . VAL A 1 160 ? -4.360 0.855 13.463 1.00 95.44 160 VAL A C 1
ATOM 1140 O O . VAL A 1 160 ? -3.526 0.778 14.365 1.00 95.44 160 VAL A O 1
ATOM 1143 N N . GLN A 1 161 ? -5.519 1.493 13.608 1.00 96.88 161 GLN A N 1
ATOM 1144 C CA . GLN A 1 161 ? -6.032 1.936 14.900 1.00 96.88 161 GLN A CA 1
ATOM 1145 C C . GLN A 1 161 ? -6.295 0.724 15.807 1.00 96.88 161 GLN A C 1
ATOM 1147 O O . GLN A 1 161 ? -6.967 -0.228 15.409 1.00 96.88 161 GLN A O 1
ATOM 1152 N N . THR A 1 162 ? -5.765 0.761 17.029 1.00 97.06 162 THR A N 1
ATOM 1153 C CA . THR A 1 162 ? -5.848 -0.350 17.994 1.00 97.06 162 THR A CA 1
ATOM 1154 C C . THR A 1 162 ? -6.889 -0.127 19.083 1.00 97.06 162 THR A C 1
ATOM 1156 O O . THR A 1 162 ? -7.326 -1.091 19.713 1.00 97.06 162 THR A O 1
ATOM 1159 N N . THR A 1 163 ? -7.315 1.118 19.301 1.00 97.75 163 THR A N 1
ATOM 1160 C CA . THR A 1 163 ? -8.326 1.461 20.302 1.00 97.75 163 THR A CA 1
ATOM 1161 C C . THR A 1 163 ? -9.314 2.503 19.794 1.00 97.75 163 THR A C 1
ATOM 1163 O O . THR A 1 163 ? -8.980 3.347 18.965 1.00 97.75 163 THR A O 1
ATOM 1166 N N . ALA A 1 164 ? -10.533 2.453 20.319 1.00 97.62 164 ALA A N 1
ATOM 1167 C CA . ALA A 1 164 ? -11.536 3.512 20.226 1.00 97.62 164 ALA A CA 1
ATOM 1168 C C . ALA A 1 164 ? -12.097 3.799 21.626 1.00 97.62 164 ALA A C 1
ATOM 1170 O O . ALA A 1 164 ? -11.736 3.122 22.593 1.00 97.62 164 ALA A O 1
ATOM 1171 N N . THR A 1 165 ? -12.984 4.783 21.745 1.00 97.50 165 THR A N 1
ATOM 1172 C CA . THR A 1 165 ? -13.695 5.072 22.993 1.00 97.50 165 THR A CA 1
ATOM 1173 C C . THR A 1 165 ? -15.198 5.170 22.767 1.00 97.50 165 THR A C 1
ATOM 1175 O O . THR A 1 165 ? -15.646 5.540 21.684 1.00 97.50 165 THR A O 1
ATOM 1178 N N . ALA A 1 166 ? -15.967 4.806 23.791 1.00 97.56 166 ALA A N 1
ATOM 1179 C CA . ALA A 1 166 ? -17.405 5.049 23.878 1.00 97.56 166 ALA A CA 1
ATOM 1180 C C . ALA A 1 166 ? -17.856 5.047 25.340 1.00 97.56 166 ALA A C 1
ATOM 1182 O O . ALA A 1 166 ? -17.157 4.545 26.223 1.00 97.56 166 ALA A O 1
ATOM 1183 N N . ASN A 1 167 ? -19.048 5.566 25.594 1.00 96.94 167 ASN A N 1
ATOM 1184 C CA . ASN A 1 167 ? -19.655 5.576 26.916 1.00 96.94 167 ASN A CA 1
ATOM 1185 C C . ASN A 1 167 ? -20.558 4.347 27.100 1.00 96.94 167 ASN A C 1
ATOM 1187 O O . ASN A 1 167 ? -21.261 3.931 26.172 1.00 96.94 167 ASN A O 1
ATOM 1191 N N . GLN A 1 168 ? -20.562 3.802 28.316 1.00 92.31 168 GLN A N 1
ATOM 1192 C CA . GLN A 1 168 ? -21.561 2.849 28.793 1.00 92.31 168 GLN A CA 1
ATOM 1193 C C . GLN A 1 168 ? -22.366 3.494 29.919 1.00 92.31 168 GLN A C 1
ATOM 1195 O O . GLN A 1 168 ? -21.853 3.687 31.022 1.00 92.31 168 GLN A O 1
ATOM 1200 N N . HIS A 1 169 ? -23.618 3.827 29.627 1.00 88.94 169 HIS A N 1
ATOM 1201 C CA . HIS A 1 169 ? -24.532 4.488 30.563 1.00 88.94 169 HIS A CA 1
ATOM 1202 C C . HIS A 1 169 ? -25.484 3.488 31.217 1.00 88.94 169 HIS A C 1
ATOM 1204 O O . HIS A 1 169 ? -25.675 2.396 30.691 1.00 88.94 169 HIS A O 1
ATOM 1210 N N . HIS A 1 170 ? -26.070 3.859 32.355 1.00 77.19 170 HIS A N 1
ATOM 1211 C CA . HIS A 1 170 ? -27.162 3.098 32.972 1.00 77.19 170 HIS A CA 1
ATOM 1212 C C . HIS A 1 170 ? -28.441 3.141 32.133 1.00 77.19 170 HIS A C 1
ATOM 1214 O O . HIS A 1 170 ? -28.692 4.193 31.502 1.00 77.19 170 HIS A O 1
#

Radius of gyration: 27.99 Å; Cα contacts (8 Å, |Δi|>4): 372; chains: 1; bounding box: 66×21×72 Å

Foldseek 3Di:
DEQQQFQKDWDPDDDDFDADPQDPPPLHHHPPFFKDKDFTKMWGFPHRAFDFFTKTWIDGIAIDGPCRVVHDDDTDIDTGGHHAWEKEKDDWAWEADEQPQFFWTDIDCVRIDIPRDRPPFDKDKDKTWGFPGRDFDFFTKIAIDMDIDGDRPNRHDYDYDGIYTYGHHD

Sequence (170 aa):
KGYDGFRSATLSGVSALTAGATTADDKKYYTGDDVKVTGTGIGTFADKNAGAGKTVTISGFTFTGTDAANYSFSAPTTTATISQRPLTISGIEGVNKLYDGTTFATLNTDTVTKTGLVPGDIINVSATGVFTNKDVGDGKTINLTTSNTGLDIGNYSVAVQTTATANQHH

pLDDT: mean 89.97, std 12.23, range [51.5, 98.62]

Secondary structure (DSSP, 8-state):
-B--S-SEEEPPS---PPPPPS-TTS-S--TT---EEEEEEEEEESSSS-EEEEEEEEEEEEEESTTGGG-PPP--EEEEEEBPEEEEEE--EEPPEE--S--EE-EE-TT-EEETPPTT---EEEEEEEESSSS-EEEEEEEEEEEEESTTGGGEEEEE--EEEEEEE-

Nearest PDB structures (foldseek):
  2w1n-assembly1_A  TM=2.832E-01  e=9.447E-01  Clostridium perfringens

Mean predicted aligned error: 7.03 Å

Solvent-accessible surface area (backbone atoms only — not comparable to full-atom values): 9885 Å² total; per-residue (Å²): 87,68,44,74,81,52,38,68,43,79,60,86,80,81,80,74,87,73,73,35,72,95,58,92,89,74,90,56,50,55,84,85,63,44,64,43,72,44,75,61,48,37,31,34,37,82,57,48,64,36,41,73,73,38,51,25,44,40,42,55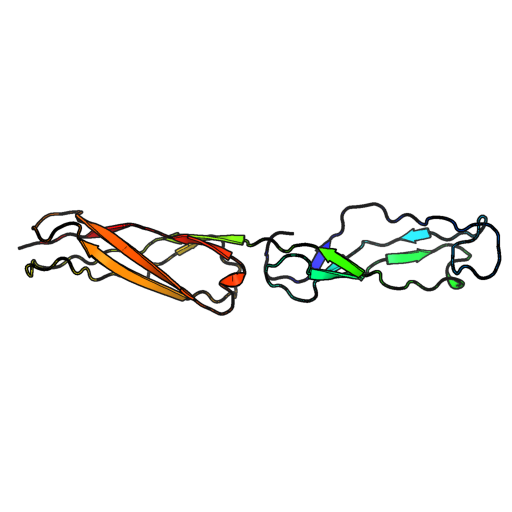,66,44,73,38,59,90,46,22,88,83,57,83,89,74,71,53,71,50,66,44,44,28,39,52,26,64,29,40,41,38,56,57,38,39,49,66,44,68,64,78,79,52,36,78,46,54,71,44,65,88,64,52,43,63,52,69,66,58,91,91,64,46,69,46,81,49,74,50,37,33,35,86,57,46,65,72,44,75,69,38,55,21,48,42,50,73,48,79,41,54,88,45,44,79,30,40,47,76,46,70,58,54,62,32,43,27,33,28,40,127